Protein AF-A0A380D776-F1 (afdb_monomer_lite)

InterPro domains:
  IPR036165 YefM-like superfamily [SSF143120] (8-56)

Foldseek 3Di:
DDDPPQCVDWDFDDDPNHGDDIDHDPVVVVVVVVVVVVVVVVVVVVVCVVVVVDDDPVNVVVVD

Sequence (64 aa):
MRPHSDVSEPLIVTQNDQPAYVIESYDDRIRRDECIALLTLMTLSEQVLERGRTFNRKALLDSL

Secondary structure (DSSP, 8-state):
--------SPEEEEETTEEEEEE--HHHHHHHHHHHHHHHHHHHHHHHHHTT-PP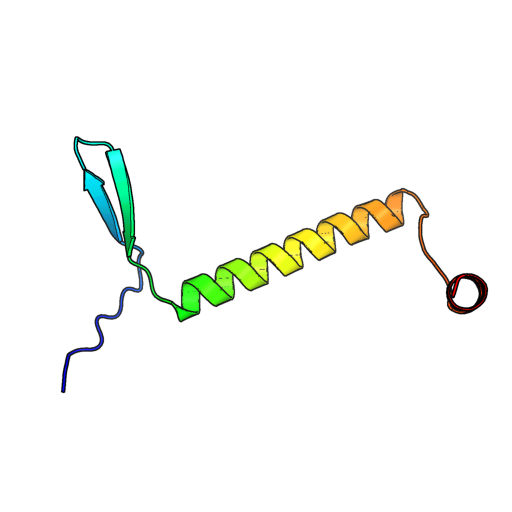PHHHHHTT-

Structure (mmCIF, N/CA/C/O backbone):
data_AF-A0A380D776-F1
#
_entry.id   AF-A0A380D776-F1
#
loop_
_atom_site.group_PDB
_atom_site.id
_atom_site.type_symbol
_atom_site.label_atom_id
_atom_site.label_alt_id
_atom_site.label_comp_id
_atom_site.label_asym_id
_atom_site.label_entity_id
_atom_site.label_seq_id
_atom_site.pdbx_PDB_ins_code
_atom_site.Cartn_x
_atom_site.Cartn_y
_atom_site.Cartn_z
_atom_site.occupancy
_atom_site.B_iso_or_equiv
_atom_site.auth_seq_id
_atom_site.auth_comp_id
_atom_site.auth_asym_id
_atom_site.auth_atom_id
_atom_site.pdbx_PDB_model_num
ATOM 1 N N . MET A 1 1 ? 0.872 -11.565 -32.440 1.00 40.44 1 MET A N 1
ATOM 2 C CA . MET A 1 1 ? 0.746 -11.923 -31.013 1.00 40.44 1 MET A CA 1
ATOM 3 C C . MET A 1 1 ? 2.047 -11.511 -30.339 1.00 40.44 1 MET A C 1
ATOM 5 O O . MET A 1 1 ? 3.069 -12.102 -30.657 1.00 40.44 1 MET A O 1
ATOM 9 N N . ARG A 1 2 ? 2.070 -10.408 -29.574 1.00 49.59 2 ARG A N 1
ATOM 10 C CA . ARG A 1 2 ? 3.281 -10.016 -28.825 1.00 49.59 2 ARG A CA 1
ATOM 11 C C . ARG A 1 2 ? 3.362 -10.897 -27.571 1.00 49.59 2 ARG A C 1
ATOM 13 O O . ARG A 1 2 ? 2.305 -11.145 -26.994 1.00 49.59 2 ARG A O 1
ATOM 20 N N . PRO A 1 3 ? 4.542 -11.400 -27.182 1.00 50.00 3 PRO A N 1
ATOM 21 C CA . PRO A 1 3 ? 4.662 -12.205 -25.976 1.00 50.00 3 PRO A CA 1
ATOM 22 C C . PRO A 1 3 ? 4.275 -11.346 -24.768 1.00 50.00 3 PRO A C 1
ATOM 24 O O . PRO A 1 3 ? 4.744 -10.217 -24.633 1.00 50.00 3 PRO A O 1
ATOM 27 N N . HIS A 1 4 ? 3.380 -11.871 -23.932 1.00 53.38 4 HIS A N 1
ATOM 28 C CA . HIS A 1 4 ? 3.173 -11.375 -22.578 1.00 53.38 4 HIS A CA 1
ATOM 29 C C . HIS A 1 4 ? 4.487 -11.647 -21.840 1.00 53.38 4 HIS A C 1
ATOM 31 O O . HIS A 1 4 ? 4.807 -12.801 -21.562 1.00 53.38 4 HIS A O 1
ATOM 37 N N . SER A 1 5 ? 5.304 -10.618 -21.629 1.00 59.53 5 SER A N 1
ATOM 38 C CA . SER A 1 5 ? 6.451 -10.723 -20.733 1.00 59.53 5 SER A CA 1
ATOM 39 C C . SER A 1 5 ? 5.880 -10.828 -19.326 1.00 59.53 5 SER A C 1
ATOM 41 O O . SER A 1 5 ? 5.399 -9.835 -18.786 1.00 59.53 5 SER A O 1
ATOM 43 N N . ASP A 1 6 ? 5.841 -12.035 -18.778 1.00 64.44 6 ASP A N 1
ATOM 44 C CA . ASP A 1 6 ? 5.526 -12.252 -17.371 1.00 64.44 6 ASP A CA 1
ATOM 45 C C . ASP A 1 6 ? 6.679 -11.665 -16.542 1.00 64.44 6 ASP A C 1
ATOM 47 O O . ASP A 1 6 ? 7.761 -12.246 -16.460 1.00 64.44 6 ASP A O 1
ATOM 51 N N . VAL A 1 7 ? 6.495 -10.440 -16.041 1.00 63.38 7 VAL A N 1
ATOM 52 C CA . VAL A 1 7 ? 7.449 -9.763 -15.150 1.00 63.38 7 VAL A CA 1
ATOM 53 C C . VAL A 1 7 ? 7.028 -10.081 -13.721 1.00 63.38 7 VAL A C 1
ATOM 55 O O . VAL A 1 7 ? 6.522 -9.223 -13.000 1.00 63.38 7 VAL A O 1
ATOM 58 N N . SER A 1 8 ? 7.184 -11.349 -13.346 1.00 72.06 8 SER A N 1
ATOM 59 C CA . SER A 1 8 ? 6.873 -11.854 -12.006 1.00 72.06 8 SER A CA 1
ATOM 60 C C . SER A 1 8 ? 7.804 -11.283 -10.929 1.00 72.06 8 SER A C 1
ATOM 62 O O . SER A 1 8 ? 7.426 -11.201 -9.762 1.00 72.06 8 SER A O 1
ATOM 64 N N . GLU A 1 9 ? 8.994 -10.821 -11.324 1.00 83.81 9 GLU A N 1
ATOM 65 C CA . GLU A 1 9 ? 9.932 -10.078 -10.482 1.00 83.81 9 GLU A CA 1
ATOM 66 C C . GLU A 1 9 ? 10.186 -8.674 -11.068 1.00 83.81 9 GLU A C 1
ATOM 68 O O . GLU A 1 9 ? 10.531 -8.567 -12.250 1.00 83.81 9 GLU A O 1
ATOM 73 N N . PRO A 1 10 ? 10.046 -7.585 -10.280 1.00 90.06 10 PRO A N 1
ATOM 74 C CA . PRO A 1 10 ? 10.317 -6.226 -10.746 1.00 90.06 10 PRO A CA 1
ATOM 75 C C . PRO A 1 10 ? 11.761 -6.033 -11.220 1.00 90.06 10 PRO A C 1
ATOM 77 O O . PRO A 1 10 ? 12.715 -6.401 -10.534 1.00 90.06 10 PRO A O 1
ATOM 80 N N . LEU A 1 11 ? 11.931 -5.367 -12.361 1.00 93.06 11 LEU A N 1
ATOM 81 C CA . LEU A 1 11 ? 13.240 -5.018 -12.911 1.00 93.06 11 LEU A CA 1
ATOM 82 C C . LEU A 1 11 ? 13.592 -3.570 -12.570 1.00 93.06 11 LEU A C 1
ATOM 84 O O . LEU A 1 11 ? 12.828 -2.652 -12.870 1.00 93.06 11 LEU A O 1
ATOM 88 N N . ILE A 1 12 ? 14.776 -3.353 -11.997 1.00 94.25 12 ILE A N 1
ATOM 89 C CA . ILE A 1 12 ? 15.308 -2.015 -11.715 1.00 94.25 12 ILE A CA 1
ATOM 90 C C . ILE A 1 12 ? 16.178 -1.565 -12.889 1.00 94.25 12 ILE A C 1
ATOM 92 O O . ILE A 1 12 ? 17.142 -2.234 -13.255 1.00 94.25 12 ILE A O 1
ATOM 96 N N . VAL A 1 13 ? 15.863 -0.402 -13.454 1.00 95.88 13 VAL A N 1
ATOM 97 C CA . VAL A 1 13 ? 16.672 0.258 -14.484 1.00 95.88 13 VAL A CA 1
ATOM 98 C C . VAL A 1 13 ? 17.530 1.325 -13.815 1.00 95.88 13 VAL A C 1
ATOM 100 O O . VAL A 1 13 ? 17.000 2.227 -13.161 1.00 95.88 13 VAL A O 1
ATOM 103 N N . THR A 1 14 ? 18.850 1.239 -13.983 1.00 97.75 14 THR A N 1
ATOM 104 C CA . THR A 1 14 ? 19.810 2.198 -13.425 1.00 97.75 14 THR A CA 1
ATOM 105 C C . THR A 1 14 ? 20.313 3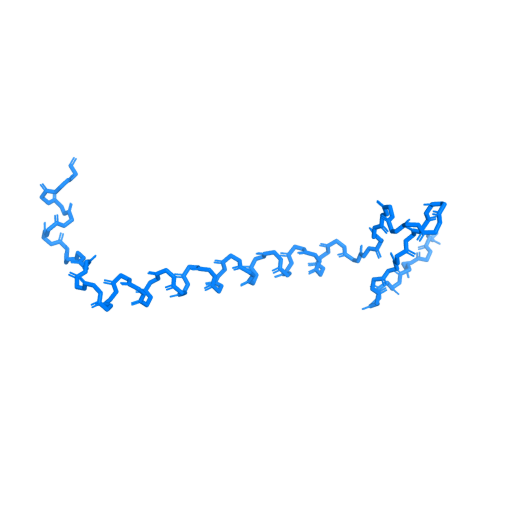.189 -14.477 1.00 97.75 14 THR A C 1
ATOM 107 O O . THR A 1 14 ? 20.429 2.870 -15.660 1.00 97.75 14 THR A O 1
ATOM 110 N N . GLN A 1 15 ? 20.630 4.408 -14.044 1.00 97.00 15 GLN A N 1
ATOM 111 C CA . GLN A 1 15 ? 21.287 5.440 -14.838 1.00 97.00 15 GLN A CA 1
ATOM 112 C C . GLN A 1 15 ? 22.398 6.075 -14.000 1.00 97.00 15 GLN A C 1
ATOM 114 O O . GLN A 1 15 ? 22.140 6.536 -12.891 1.00 97.00 15 GLN A O 1
ATOM 119 N N . ASN A 1 16 ? 23.630 6.098 -14.523 1.00 95.31 16 ASN A N 1
ATOM 120 C CA . ASN A 1 16 ? 24.818 6.554 -13.783 1.00 95.31 16 ASN A CA 1
ATOM 121 C C . ASN A 1 16 ? 24.926 5.886 -12.399 1.00 95.31 16 ASN A C 1
ATOM 123 O O . ASN A 1 16 ? 25.075 6.564 -11.384 1.00 95.31 16 ASN A O 1
ATOM 127 N N . ASP A 1 17 ? 24.750 4.562 -12.370 1.00 93.94 17 ASP A N 1
ATOM 128 C CA . ASP A 1 17 ? 24.777 3.726 -11.163 1.00 93.94 17 ASP A CA 1
ATOM 129 C C . ASP A 1 17 ? 23.674 4.014 -10.121 1.00 93.94 17 ASP A C 1
ATOM 131 O O . ASP A 1 17 ? 23.707 3.468 -9.019 1.00 93.94 17 ASP A O 1
ATOM 135 N N . GLN A 1 18 ? 22.652 4.809 -10.464 1.00 96.88 18 GLN A N 1
ATOM 136 C CA . GLN A 1 18 ? 21.503 5.090 -9.595 1.00 96.88 18 GLN A CA 1
ATOM 137 C C . GLN A 1 18 ? 20.210 4.473 -10.145 1.00 96.88 18 GLN A C 1
ATOM 139 O O . GLN A 1 18 ? 19.949 4.600 -11.342 1.00 96.88 18 GLN A O 1
ATOM 144 N N . PRO A 1 19 ? 19.365 3.831 -9.315 1.00 97.06 19 PRO A N 1
ATOM 145 C CA . PRO A 1 19 ? 18.027 3.405 -9.725 1.00 97.06 19 PRO A CA 1
ATOM 146 C C . PRO A 1 19 ? 17.206 4.592 -10.235 1.00 97.06 19 PRO A C 1
ATOM 148 O O . PRO A 1 19 ? 17.010 5.569 -9.517 1.00 97.06 19 PRO A O 1
ATOM 151 N N . ALA A 1 20 ? 16.725 4.501 -11.470 1.00 96.94 20 ALA A N 1
ATOM 152 C CA . ALA A 1 20 ? 15.955 5.560 -12.115 1.00 96.94 20 ALA A CA 1
ATOM 153 C C . ALA A 1 20 ? 14.498 5.143 -12.349 1.00 96.94 20 ALA A C 1
ATOM 155 O O . ALA A 1 20 ? 13.591 5.955 -12.184 1.00 96.94 20 ALA A O 1
ATOM 156 N N . TYR A 1 21 ? 14.265 3.874 -12.697 1.00 95.69 21 TYR A N 1
ATOM 157 C CA . TYR A 1 21 ? 12.929 3.352 -12.978 1.00 95.69 21 TYR A CA 1
ATOM 158 C C . TYR A 1 21 ? 12.777 1.915 -12.482 1.00 95.69 21 TYR A C 1
ATOM 160 O O . TYR A 1 21 ? 13.756 1.177 -12.371 1.00 95.69 21 TYR A O 1
ATOM 168 N N . VAL A 1 22 ? 11.531 1.513 -12.239 1.00 94.00 22 VAL A N 1
ATOM 169 C CA . VAL A 1 22 ? 11.143 0.123 -11.985 1.00 94.00 22 VAL A CA 1
ATOM 170 C C . VAL A 1 22 ? 10.140 -0.287 -13.055 1.00 94.00 22 VAL A C 1
ATOM 172 O O .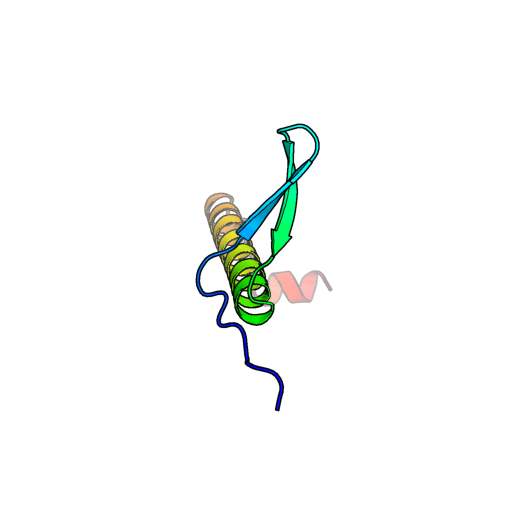 VAL A 1 22 ? 9.190 0.446 -13.330 1.00 94.00 22 VAL A O 1
ATOM 175 N N . ILE A 1 23 ? 10.363 -1.445 -13.668 1.00 93.75 23 ILE A N 1
ATOM 176 C CA . ILE A 1 23 ? 9.409 -2.092 -14.567 1.00 93.75 23 ILE A CA 1
ATOM 177 C C . ILE A 1 23 ? 8.807 -3.262 -13.795 1.00 93.75 23 ILE A C 1
ATOM 179 O O . ILE A 1 23 ? 9.523 -4.181 -13.406 1.00 93.75 23 ILE A O 1
ATOM 183 N N . GLU A 1 24 ? 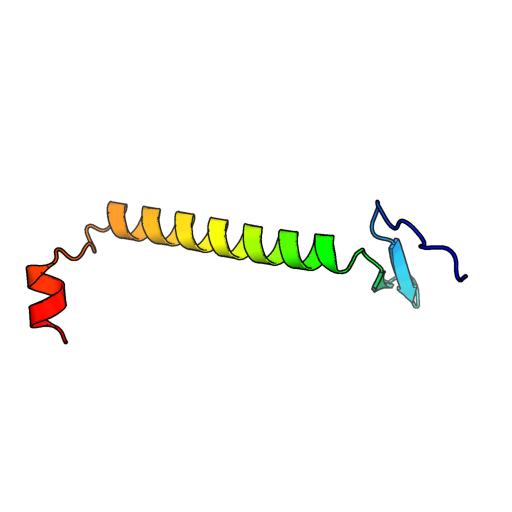7.500 -3.225 -13.569 1.00 91.94 24 GLU A N 1
ATOM 184 C CA . GLU A 1 24 ? 6.755 -4.263 -12.854 1.00 91.94 24 GLU A CA 1
ATOM 185 C C . GLU A 1 24 ? 5.393 -4.510 -13.515 1.00 91.94 24 GLU A C 1
ATOM 187 O O . GLU A 1 24 ? 4.924 -3.706 -14.329 1.00 91.94 24 GLU A O 1
ATOM 192 N N . SER A 1 25 ? 4.760 -5.630 -13.167 1.00 92.06 25 SER A N 1
ATOM 193 C CA . SER A 1 25 ? 3.371 -5.919 -13.525 1.00 92.06 25 SER A CA 1
ATOM 194 C C . SER A 1 25 ? 2.444 -4.828 -12.984 1.00 92.06 25 SER A C 1
ATOM 196 O O . SER A 1 25 ? 2.478 -4.477 -11.802 1.00 92.06 25 SER A O 1
ATOM 198 N N . TYR A 1 26 ? 1.606 -4.273 -13.862 1.00 91.56 26 TYR A N 1
ATOM 199 C CA . TYR A 1 26 ? 0.664 -3.228 -13.469 1.00 91.56 26 TYR A CA 1
ATOM 200 C C . TYR A 1 26 ? -0.339 -3.737 -12.430 1.00 91.56 26 TYR A C 1
ATOM 202 O O . TYR A 1 26 ? -0.605 -3.039 -11.451 1.00 91.56 26 TYR A O 1
ATOM 210 N N . ASP A 1 27 ? -0.847 -4.954 -12.623 1.00 93.00 27 ASP A N 1
ATOM 211 C CA . ASP A 1 27 ? -1.831 -5.566 -11.732 1.00 93.00 27 ASP A CA 1
ATOM 212 C C . ASP A 1 27 ? -1.228 -5.830 -10.346 1.00 93.00 27 ASP A C 1
ATOM 214 O O . ASP A 1 27 ? -1.855 -5.524 -9.331 1.00 93.00 27 ASP A O 1
ATOM 218 N N . ASP A 1 28 ? 0.023 -6.300 -10.285 1.00 91.81 28 ASP A N 1
ATOM 219 C CA . ASP A 1 28 ? 0.713 -6.524 -9.009 1.00 91.81 28 ASP A CA 1
ATOM 220 C C . ASP A 1 28 ? 1.015 -5.211 -8.282 1.00 91.81 28 ASP A C 1
ATOM 222 O O . ASP A 1 28 ? 0.867 -5.133 -7.060 1.00 91.81 28 ASP A O 1
ATOM 226 N N . ARG A 1 29 ? 1.365 -4.148 -9.021 1.00 93.75 29 ARG A N 1
ATOM 227 C CA . ARG A 1 29 ? 1.531 -2.804 -8.454 1.00 93.75 29 ARG A CA 1
ATOM 228 C C . ARG A 1 29 ? 0.229 -2.290 -7.842 1.00 93.75 29 ARG A C 1
ATOM 230 O O . ARG A 1 29 ? 0.243 -1.844 -6.700 1.00 93.75 29 ARG A O 1
ATOM 237 N N . ILE A 1 30 ? -0.889 -2.379 -8.571 1.00 96.50 30 ILE A N 1
ATOM 238 C CA . ILE A 1 30 ? -2.207 -1.956 -8.068 1.00 96.50 30 ILE A CA 1
ATOM 239 C C . ILE A 1 30 ? -2.581 -2.751 -6.819 1.00 96.50 30 ILE A C 1
ATOM 241 O O . ILE A 1 30 ? -2.934 -2.161 -5.799 1.00 96.50 30 ILE A O 1
ATOM 245 N N . ARG A 1 31 ? -2.420 -4.076 -6.856 1.00 95.94 31 ARG A N 1
ATOM 246 C CA . ARG A 1 31 ? -2.697 -4.938 -5.706 1.00 95.94 31 ARG A CA 1
ATOM 247 C C . ARG A 1 31 ? -1.847 -4.565 -4.491 1.00 95.94 31 ARG A C 1
ATOM 249 O O . ARG A 1 31 ? -2.361 -4.525 -3.375 1.00 95.94 31 ARG A O 1
ATOM 256 N N . ARG A 1 32 ? -0.555 -4.280 -4.686 1.00 95.94 32 ARG A N 1
ATOM 257 C CA . ARG A 1 32 ? 0.341 -3.826 -3.612 1.00 95.94 32 ARG A CA 1
ATOM 258 C C . ARG A 1 32 ? -0.133 -2.499 -3.021 1.00 95.94 32 ARG A C 1
ATOM 260 O O . ARG A 1 32 ? -0.198 -2.386 -1.798 1.00 95.94 32 ARG A O 1
ATOM 267 N N . ASP A 1 33 ? -0.485 -1.531 -3.861 1.00 97.81 33 ASP A N 1
ATOM 268 C CA . ASP A 1 33 ? -0.946 -0.209 -3.426 1.00 97.81 33 ASP A CA 1
ATOM 269 C C . ASP A 1 33 ? -2.260 -0.310 -2.624 1.00 97.81 33 ASP A C 1
ATOM 271 O O . ASP A 1 33 ? -2.389 0.294 -1.555 1.00 97.81 33 ASP A O 1
ATOM 275 N N . GLU A 1 34 ? -3.204 -1.145 -3.067 1.00 98.50 34 GLU A N 1
ATOM 276 C CA . GLU A 1 34 ? -4.446 -1.437 -2.337 1.00 98.50 34 GLU A CA 1
ATOM 277 C C . GLU A 1 34 ? -4.180 -2.114 -0.985 1.00 98.50 34 GLU A C 1
ATOM 279 O O . GLU A 1 34 ? -4.752 -1.721 0.036 1.00 98.50 34 GLU A O 1
ATOM 284 N N . CYS A 1 35 ? -3.274 -3.097 -0.941 1.00 98.38 35 CYS A N 1
ATOM 285 C CA . CYS A 1 35 ? -2.877 -3.742 0.310 1.00 98.38 35 CYS A CA 1
ATOM 286 C C . CYS A 1 35 ? -2.254 -2.744 1.297 1.00 98.38 35 CYS A C 1
ATOM 288 O O . CYS A 1 35 ? -2.579 -2.781 2.484 1.00 98.38 35 CYS A O 1
ATOM 290 N N . ILE A 1 36 ? -1.401 -1.830 0.825 1.00 98.62 36 ILE A N 1
ATOM 291 C CA . ILE A 1 36 ? -0.802 -0.778 1.661 1.00 98.62 36 ILE A CA 1
ATOM 292 C C . ILE A 1 36 ? -1.882 0.161 2.209 1.00 98.62 36 ILE A C 1
ATOM 294 O O . ILE A 1 36 ? -1.848 0.510 3.393 1.00 98.62 36 ILE A O 1
ATOM 298 N N . ALA A 1 37 ? -2.860 0.547 1.387 1.00 98.56 37 ALA A N 1
ATOM 299 C CA . ALA A 1 37 ? -3.969 1.389 1.825 1.00 98.56 37 ALA A CA 1
ATOM 300 C C . ALA A 1 37 ? -4.796 0.707 2.928 1.00 98.56 37 ALA A C 1
ATOM 302 O O . ALA A 1 37 ? -5.106 1.333 3.944 1.00 98.56 37 ALA A O 1
ATOM 303 N N . LEU A 1 38 ? -5.093 -0.587 2.771 1.00 98.56 38 LEU A N 1
ATOM 304 C CA . LEU A 1 38 ? -5.815 -1.368 3.776 1.00 98.56 38 LEU A CA 1
ATOM 305 C C . LEU A 1 38 ? -5.020 -1.511 5.076 1.00 98.56 38 LEU A C 1
ATOM 307 O O . LEU A 1 38 ? -5.578 -1.270 6.144 1.00 98.56 38 LEU A O 1
ATOM 311 N N . LEU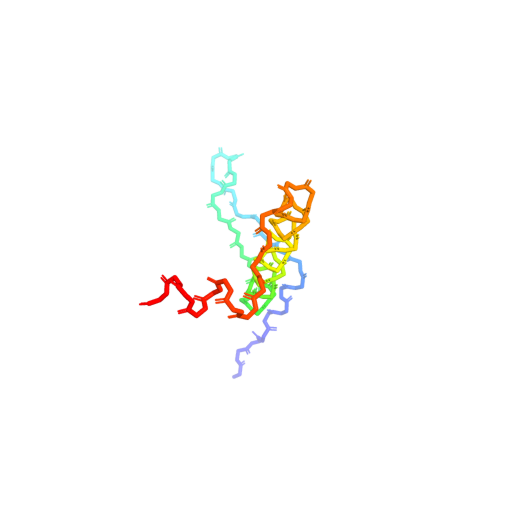 A 1 39 ? -3.722 -1.828 5.006 1.00 98.56 39 LEU A N 1
ATOM 312 C CA . LEU A 1 39 ? -2.863 -1.877 6.195 1.00 98.56 39 LEU A CA 1
ATOM 313 C C . LEU A 1 39 ? -2.845 -0.529 6.918 1.00 98.56 39 LEU A C 1
ATOM 315 O O . LEU A 1 39 ? -3.003 -0.475 8.134 1.00 98.56 39 LEU A O 1
ATOM 319 N N . THR A 1 40 ? -2.717 0.565 6.166 1.00 98.38 40 THR A N 1
ATOM 320 C CA . THR A 1 40 ? -2.724 1.918 6.730 1.00 98.38 40 THR A CA 1
ATOM 321 C C . THR A 1 40 ? -4.049 2.205 7.436 1.00 98.38 40 THR A C 1
ATOM 323 O O . THR A 1 40 ? -4.053 2.699 8.563 1.00 98.38 40 THR A O 1
ATOM 326 N N . LEU A 1 41 ? -5.181 1.851 6.818 1.00 98.19 41 LEU A N 1
ATOM 327 C CA . LEU A 1 41 ? -6.501 1.996 7.427 1.00 98.19 41 LEU A CA 1
ATOM 328 C C . LEU A 1 41 ? -6.635 1.167 8.712 1.00 98.19 41 LEU A C 1
ATOM 330 O O . LEU A 1 41 ? -7.185 1.665 9.696 1.00 98.19 41 LEU A O 1
ATOM 334 N N . MET A 1 42 ? -6.129 -0.068 8.726 1.00 98.00 42 MET A N 1
ATOM 335 C CA . MET A 1 42 ? -6.143 -0.929 9.912 1.00 98.00 42 MET A CA 1
ATOM 336 C C . MET A 1 42 ? -5.331 -0.311 11.051 1.00 98.00 42 MET A C 1
ATOM 338 O O . MET A 1 42 ? -5.861 -0.143 12.146 1.00 98.00 42 MET A O 1
ATOM 342 N N . THR A 1 43 ? -4.103 0.135 10.780 1.00 97.75 43 THR A N 1
ATOM 343 C CA . THR A 1 43 ? -3.256 0.802 11.779 1.00 97.75 43 THR A CA 1
ATOM 344 C C . THR A 1 43 ? -3.900 2.083 12.313 1.00 97.75 43 THR A C 1
ATOM 346 O O . THR A 1 43 ? -3.886 2.339 13.517 1.00 97.75 43 THR A O 1
ATOM 349 N N . LEU A 1 44 ? -4.508 2.897 11.445 1.00 97.25 44 LEU A N 1
ATOM 350 C CA . LEU A 1 44 ? -5.248 4.084 11.881 1.00 97.25 44 LEU A CA 1
ATOM 351 C C . LEU A 1 44 ? -6.450 3.709 12.757 1.00 97.25 44 LEU A C 1
ATOM 353 O O . LEU A 1 44 ? -6.716 4.380 13.755 1.00 97.25 44 LEU A O 1
ATOM 357 N N . SER A 1 45 ? -7.155 2.632 12.413 1.00 96.25 45 SER A N 1
ATOM 358 C CA . SER A 1 45 ? -8.304 2.141 13.179 1.00 96.25 45 SER A CA 1
ATOM 359 C C . SER A 1 45 ? -7.892 1.662 14.572 1.00 96.25 45 SER A C 1
ATOM 361 O O . SER A 1 45 ? -8.539 2.028 15.550 1.00 96.25 45 SER A O 1
ATOM 363 N N . GLU A 1 46 ? -6.787 0.922 14.688 1.00 96.75 46 GLU A N 1
ATOM 364 C CA . GLU A 1 46 ? -6.217 0.501 15.976 1.00 96.75 46 GLU A CA 1
ATOM 365 C C . GLU A 1 46 ? -5.907 1.708 16.871 1.00 96.75 46 GLU A C 1
ATOM 367 O O . GLU A 1 46 ? -6.369 1.775 18.010 1.00 96.75 46 GLU A O 1
ATOM 372 N N . GLN A 1 47 ? -5.241 2.731 16.330 1.00 96.44 47 GLN A N 1
ATOM 373 C CA . GLN A 1 47 ? -4.944 3.958 17.079 1.00 96.44 47 GLN A CA 1
ATOM 374 C C . GLN A 1 47 ? -6.207 4.713 17.523 1.00 96.44 47 GLN A C 1
ATOM 376 O O . GLN A 1 47 ? -6.225 5.343 18.585 1.00 96.44 47 GLN A O 1
ATOM 381 N N . VAL A 1 48 ? -7.266 4.704 16.707 1.00 95.69 48 VAL A N 1
ATOM 382 C CA . VAL A 1 48 ? -8.559 5.313 17.055 1.00 95.69 48 VAL A CA 1
ATOM 383 C C . VAL A 1 48 ? -9.210 4.576 18.227 1.00 95.69 48 VAL A C 1
ATOM 385 O O . VAL A 1 48 ? -9.728 5.235 19.134 1.00 95.69 48 VAL A O 1
ATOM 388 N N . LEU A 1 49 ? -9.142 3.241 18.238 1.00 94.19 49 LEU A N 1
ATOM 389 C CA . LEU A 1 49 ? -9.644 2.407 19.331 1.00 94.19 49 LEU A CA 1
ATOM 390 C C . LEU A 1 49 ? -8.867 2.654 20.629 1.00 94.19 49 LEU A C 1
ATOM 392 O O . LEU A 1 49 ? -9.483 2.939 21.654 1.00 94.19 49 LEU A O 1
ATOM 396 N N . GLU A 1 50 ? -7.532 2.633 20.581 1.00 95.62 50 GLU A N 1
ATOM 397 C CA . GLU A 1 50 ? -6.667 2.884 21.747 1.00 95.62 50 GLU A CA 1
ATOM 398 C C . GLU A 1 50 ? -6.921 4.256 22.383 1.00 95.62 50 GLU A C 1
ATOM 400 O O . GLU A 1 50 ? -6.880 4.414 23.603 1.00 95.62 50 GLU A O 1
ATOM 405 N N . ARG A 1 51 ? -7.217 5.266 21.559 1.00 95.31 51 ARG A N 1
ATOM 406 C CA . ARG A 1 51 ? -7.506 6.634 22.013 1.00 95.31 51 ARG A CA 1
ATOM 407 C C . ARG A 1 51 ? -8.968 6.849 22.412 1.00 95.31 51 ARG A C 1
ATOM 409 O O . ARG A 1 51 ? -9.330 7.980 22.738 1.00 95.31 51 ARG A O 1
ATOM 416 N N . GLY A 1 52 ? -9.814 5.818 22.341 1.00 90.75 52 GLY A N 1
ATOM 417 C CA . GLY A 1 52 ? -11.244 5.903 22.651 1.00 90.75 52 GLY A CA 1
ATOM 418 C C . GLY A 1 52 ? -12.027 6.839 21.724 1.00 90.75 52 GLY A C 1
ATOM 419 O O . GLY A 1 52 ? -13.086 7.336 22.099 1.00 90.75 52 GLY A O 1
ATOM 420 N N . ARG A 1 53 ? -11.519 7.116 20.516 1.00 89.62 53 ARG A N 1
ATOM 421 C CA . ARG A 1 53 ? -12.106 8.077 19.562 1.00 89.62 53 ARG A CA 1
ATOM 422 C C . ARG A 1 53 ? -13.134 7.421 18.637 1.00 89.62 53 ARG A C 1
ATOM 424 O O . ARG A 1 53 ? -13.147 7.663 17.434 1.00 89.62 53 ARG A O 1
ATOM 431 N N . THR A 1 54 ? -13.985 6.566 19.190 1.00 90.69 54 THR A N 1
ATOM 432 C CA . THR A 1 54 ? -15.009 5.839 18.431 1.00 90.69 54 THR A CA 1
ATOM 433 C C . THR A 1 54 ? -16.335 6.583 18.423 1.00 90.69 54 THR A C 1
ATOM 435 O O . THR A 1 54 ? -16.749 7.126 19.447 1.00 90.69 54 THR A O 1
ATOM 438 N N . PHE A 1 55 ? -17.053 6.519 17.306 1.00 90.88 55 PHE A N 1
ATOM 439 C CA . PHE A 1 55 ? -18.417 7.028 17.206 1.00 90.88 55 PHE A CA 1
ATOM 440 C C . PHE A 1 55 ? -19.408 5.870 17.239 1.00 90.88 55 PHE A C 1
ATOM 442 O O . PHE A 1 55 ? -19.248 4.876 16.534 1.00 90.88 55 PHE A O 1
ATOM 449 N N . ASN A 1 56 ? -20.464 6.011 18.037 1.00 91.69 56 ASN A N 1
ATOM 450 C CA . ASN A 1 56 ? -21.653 5.181 17.886 1.00 91.69 56 ASN A CA 1
ATOM 451 C C . ASN A 1 56 ? -22.636 5.859 16.918 1.00 91.69 56 ASN A C 1
ATOM 453 O O . ASN A 1 56 ? -22.505 7.042 16.599 1.00 91.69 56 ASN A O 1
ATOM 457 N N . ARG A 1 57 ? -23.654 5.114 16.472 1.00 92.94 57 ARG A N 1
ATOM 458 C CA . ARG A 1 57 ? -24.657 5.610 15.515 1.00 92.94 57 ARG A CA 1
ATOM 459 C C . ARG A 1 57 ? -25.277 6.947 15.934 1.00 92.94 57 ARG A C 1
ATOM 461 O O . ARG A 1 57 ? -25.471 7.806 15.085 1.00 92.94 57 ARG A O 1
ATOM 468 N N . LYS A 1 58 ? -25.611 7.113 17.218 1.00 94.81 58 LYS A N 1
ATOM 469 C CA . LYS A 1 58 ? -26.237 8.342 17.721 1.00 94.81 58 LYS A CA 1
ATOM 470 C C . LYS A 1 58 ? -25.270 9.524 17.629 1.00 94.81 58 LYS A C 1
ATOM 472 O O . LYS A 1 58 ? -25.626 10.532 17.042 1.00 94.81 58 LYS A O 1
ATOM 477 N N . ALA A 1 59 ? -24.050 9.364 18.143 1.00 90.75 59 ALA A N 1
ATOM 478 C CA . ALA A 1 59 ? -23.025 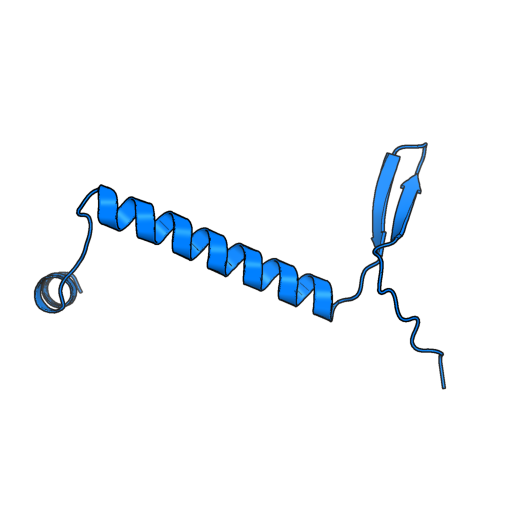10.405 18.117 1.00 90.75 59 ALA A CA 1
ATOM 479 C C . ALA A 1 59 ? -22.673 10.844 16.688 1.00 90.75 59 ALA A C 1
ATOM 481 O O . ALA A 1 59 ? -22.436 12.023 16.457 1.00 90.75 59 ALA A O 1
ATOM 482 N N . LEU A 1 60 ? -22.674 9.908 15.732 1.00 92.56 60 LEU A N 1
ATOM 483 C CA . LEU A 1 60 ? -22.457 10.223 14.323 1.00 92.56 60 LEU A CA 1
ATOM 484 C C . LEU A 1 60 ? -23.606 11.059 13.741 1.00 92.56 60 LEU A C 1
ATOM 486 O O . LEU A 1 60 ? -23.351 12.097 13.142 1.00 92.56 60 LEU A O 1
ATOM 490 N N . LEU A 1 61 ? -24.857 10.626 13.930 1.00 96.12 61 LEU A N 1
ATOM 491 C CA . LEU A 1 61 ? -26.032 11.341 13.413 1.00 96.12 61 LEU A CA 1
ATOM 492 C C . LEU A 1 61 ? -26.199 12.727 14.037 1.00 96.12 61 LEU A C 1
ATOM 494 O O . LEU A 1 61 ? -26.647 13.636 13.356 1.00 96.12 61 LEU A O 1
ATOM 498 N N . ASP A 1 62 ? -25.815 12.888 15.302 1.00 94.81 62 ASP A N 1
ATOM 499 C CA . ASP A 1 62 ? -25.850 14.179 15.991 1.00 94.81 62 ASP A CA 1
ATOM 500 C C . ASP A 1 62 ? -24.748 15.151 15.480 1.00 94.81 62 ASP A C 1
ATOM 502 O O . ASP A 1 62 ? -24.766 16.326 15.837 1.00 94.81 62 ASP A O 1
ATOM 506 N N . SER A 1 63 ? -23.783 14.681 14.668 1.00 88.19 63 SER A N 1
ATOM 507 C CA . SER A 1 63 ? -22.640 15.464 14.150 1.00 88.19 63 SER A CA 1
ATOM 508 C C . SER A 1 63 ? -22.701 15.819 12.654 1.00 88.19 63 SER A C 1
ATOM 510 O O . SER A 1 63 ? -21.807 16.515 12.169 1.00 88.19 63 SER A O 1
ATOM 512 N N . LEU A 1 64 ? -23.716 15.323 11.935 1.00 87.25 64 LEU A N 1
ATOM 513 C CA . LEU A 1 64 ? -23.972 15.577 10.508 1.00 87.25 64 LEU A CA 1
ATOM 514 C C . LEU A 1 64 ? -25.003 16.696 10.327 1.00 87.25 64 LEU A C 1
ATOM 516 O O . LEU A 1 64 ? -24.858 17.449 9.340 1.00 87.25 64 LEU A O 1
#

Radius of gyration: 20.98 Å; chains: 1; bounding box: 51×28×54 Å

pLDDT: mean 89.85, std 13.35, range [40.44, 98.62]

Organism: NCBI:txid137545